Protein AF-A0A1S3JJR2-F1 (afdb_monomer_lite)

Sequence (105 aa):
MAAPMRATRLFVTDWRSVRRFSLSAALRSPQDEKKFDERMLQYLVCPVSKTPLRYDKENNELVCDNMHVAYPIVNGIPNLVPTDARKITEVTKDTSTDNKNQPET

Foldseek 3Di:
DDDDDDDDDDDDDDPPPDDDPDPPPPPDPPLPLDAADPVCQVVDAQPPPRHGWDADPVQQWTADPVQQWIFHQDSNRTDNDPVNIHHHDDDDPPDDPDDDDDDDD

Organism: Lingula anatina (NCBI:txid7574)

Secondary structure (DSSP, 8-state):
--PPPP-----------SS-S-TTTTS-------PPPGGGGGG-B-TTT-PBPEEETTTTEEEETTTTEEEEEETTEE---TTTPEE------------------

Radius of gyration: 28.8 Å; chains: 1; bounding box: 66×68×61 Å

Structure (mmCIF, N/CA/C/O backbone):
data_AF-A0A1S3JJR2-F1
#
_entry.id   AF-A0A1S3JJR2-F1
#
loop_
_atom_site.group_PDB
_atom_site.id
_atom_site.type_symbol
_atom_site.label_atom_id
_atom_site.label_alt_id
_atom_site.label_comp_id
_atom_site.label_asym_id
_atom_site.label_entity_id
_atom_site.label_seq_id
_atom_site.pdbx_PDB_ins_code
_atom_site.Cartn_x
_atom_site.Cartn_y
_atom_site.Cartn_z
_atom_site.occupancy
_atom_site.B_iso_or_equiv
_atom_site.auth_seq_id
_atom_site.auth_comp_id
_atom_site.auth_asym_id
_atom_site.auth_atom_id
_atom_site.pdbx_PDB_model_num
ATOM 1 N N . MET A 1 1 ? 42.681 54.833 50.923 1.00 44.34 1 MET A N 1
ATOM 2 C CA . MET A 1 1 ? 43.434 54.048 49.919 1.00 44.34 1 MET A CA 1
ATOM 3 C C . MET A 1 1 ? 42.516 52.912 49.450 1.00 44.34 1 MET A C 1
ATOM 5 O O . MET A 1 1 ? 42.525 51.853 50.047 1.00 44.34 1 MET A O 1
ATOM 9 N N . ALA A 1 2 ? 41.441 53.182 48.702 1.00 46.09 2 ALA A N 1
ATOM 10 C CA . ALA A 1 2 ? 41.370 53.376 47.244 1.00 46.09 2 ALA A CA 1
ATOM 11 C C . ALA A 1 2 ? 41.765 52.112 46.446 1.00 46.09 2 ALA A C 1
ATOM 13 O O . ALA A 1 2 ? 42.847 52.049 45.874 1.00 46.09 2 ALA A O 1
ATOM 14 N N . ALA A 1 3 ? 40.874 51.115 46.429 1.00 52.12 3 ALA A N 1
ATOM 15 C CA . ALA A 1 3 ? 40.909 49.999 45.484 1.00 52.12 3 ALA A CA 1
ATOM 16 C C . ALA A 1 3 ? 39.941 50.304 44.321 1.00 52.12 3 ALA A C 1
ATOM 18 O O . ALA A 1 3 ? 38.805 50.713 44.585 1.00 52.12 3 ALA A O 1
ATOM 19 N N . PRO A 1 4 ? 40.365 50.165 43.053 1.00 53.44 4 PRO A N 1
ATOM 20 C CA . PRO A 1 4 ? 39.554 50.555 41.910 1.00 53.44 4 PRO A CA 1
ATOM 21 C C . PRO A 1 4 ? 38.428 49.558 41.617 1.00 53.44 4 PRO A C 1
ATOM 23 O O . PRO A 1 4 ? 38.554 48.341 41.754 1.00 53.44 4 PRO A O 1
ATOM 26 N N . MET A 1 5 ? 37.312 50.148 41.205 1.00 51.50 5 MET A N 1
ATOM 27 C CA . MET A 1 5 ? 36.037 49.534 40.875 1.00 51.50 5 MET A CA 1
ATOM 28 C C . MET A 1 5 ? 36.150 48.556 39.700 1.00 51.50 5 MET A C 1
ATOM 30 O O . MET A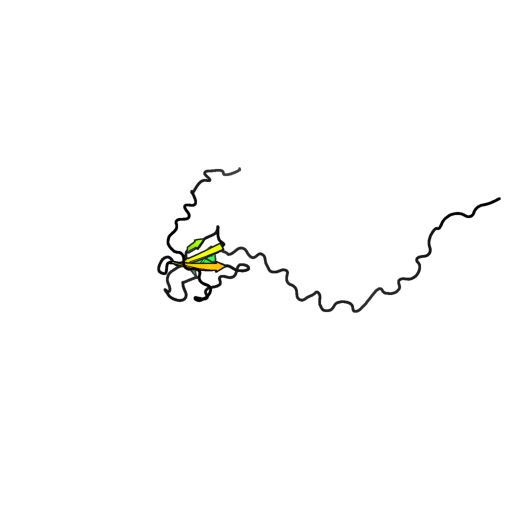 1 5 ? 36.805 48.819 38.691 1.00 51.50 5 MET A O 1
ATOM 34 N N . ARG A 1 6 ? 35.452 47.425 39.832 1.00 53.88 6 ARG A N 1
ATOM 35 C CA . ARG A 1 6 ? 35.242 46.436 38.776 1.00 53.88 6 ARG A CA 1
ATOM 36 C C . ARG A 1 6 ? 34.410 47.029 37.633 1.00 53.88 6 ARG A C 1
ATOM 38 O O . ARG A 1 6 ? 33.309 47.514 37.856 1.00 53.88 6 ARG A O 1
ATOM 45 N N . ALA A 1 7 ? 34.974 46.914 36.432 1.00 52.00 7 ALA A N 1
ATOM 46 C CA . ALA A 1 7 ? 34.357 46.758 35.116 1.00 52.00 7 ALA A CA 1
ATOM 47 C C . ALA A 1 7 ? 32.938 47.316 34.903 1.00 52.00 7 ALA A C 1
ATOM 49 O O . ALA A 1 7 ? 31.942 46.736 35.333 1.00 52.00 7 ALA A O 1
ATOM 50 N N . THR A 1 8 ? 32.821 48.330 34.046 1.00 53.97 8 THR A N 1
ATOM 51 C CA . THR A 1 8 ? 31.610 48.498 33.239 1.00 53.97 8 THR A CA 1
ATOM 52 C C . THR A 1 8 ? 31.964 49.030 31.851 1.00 53.97 8 THR A C 1
ATOM 54 O O . THR A 1 8 ? 32.562 50.090 31.720 1.00 53.97 8 THR A O 1
ATOM 57 N N . ARG A 1 9 ? 31.527 48.275 30.833 1.00 55.84 9 ARG A N 1
ATOM 58 C CA . ARG A 1 9 ? 31.298 48.675 29.433 1.00 55.84 9 ARG A CA 1
ATOM 59 C C . ARG A 1 9 ? 32.494 49.147 28.604 1.00 55.84 9 ARG A C 1
ATOM 61 O O . ARG A 1 9 ? 32.754 50.335 28.471 1.00 55.84 9 ARG A O 1
ATOM 68 N N . LEU A 1 10 ? 33.034 48.205 27.836 1.00 54.69 10 LEU A N 1
ATOM 69 C CA . LEU A 1 10 ? 33.490 48.467 26.472 1.00 54.69 10 LEU A CA 1
ATOM 70 C C . LEU A 1 10 ? 32.905 47.383 25.557 1.00 54.69 10 LEU A C 1
ATOM 72 O O . LEU A 1 10 ? 33.400 46.266 25.524 1.00 54.69 10 LEU A O 1
ATOM 76 N N . PHE A 1 11 ? 31.824 47.712 24.850 1.00 48.94 11 PHE A N 1
ATOM 77 C CA . PHE A 1 11 ? 31.409 47.030 23.620 1.00 48.94 11 PHE A CA 1
ATOM 78 C C . PHE A 1 11 ? 30.851 48.099 22.677 1.00 48.94 11 PHE A C 1
ATOM 80 O O . PHE A 1 11 ? 29.649 48.321 22.567 1.00 48.94 11 PHE A O 1
ATOM 87 N N . VAL A 1 12 ? 31.774 48.826 22.053 1.00 61.50 12 VAL A N 1
ATOM 88 C CA . VAL A 1 12 ? 31.528 49.631 20.855 1.00 61.50 12 VAL A CA 1
ATOM 89 C C . VAL A 1 12 ? 32.457 49.061 19.795 1.00 61.50 12 VAL A C 1
ATOM 91 O O . VAL A 1 12 ? 33.624 49.430 19.732 1.00 61.50 12 VAL A O 1
ATOM 94 N N . THR A 1 13 ? 31.970 48.058 19.063 1.00 54.53 13 THR A N 1
ATOM 95 C CA . THR A 1 13 ? 32.447 47.610 17.739 1.00 54.53 13 THR A CA 1
ATOM 96 C C . THR A 1 13 ? 31.579 46.429 17.290 1.00 54.53 13 THR A C 1
ATOM 98 O O . THR A 1 13 ? 31.919 45.280 17.529 1.00 54.53 13 THR A O 1
ATOM 101 N N . ASP A 1 14 ? 30.451 46.699 16.630 1.00 50.47 14 ASP A N 1
ATOM 102 C CA . ASP A 1 14 ? 29.913 45.748 15.646 1.00 50.47 14 ASP A CA 1
ATOM 103 C C . ASP A 1 14 ? 29.229 46.502 14.496 1.00 50.47 14 ASP A C 1
ATOM 105 O O . ASP A 1 14 ? 28.029 46.761 14.474 1.00 50.47 14 ASP A O 1
ATOM 109 N N . TRP A 1 15 ? 30.060 46.919 13.539 1.00 55.53 15 TRP A N 1
ATOM 110 C CA . TRP A 1 15 ? 29.662 47.379 12.209 1.00 55.53 15 TRP A CA 1
ATOM 111 C C . TRP A 1 15 ? 29.833 46.205 11.227 1.00 55.53 15 TRP A C 1
ATOM 113 O O . TRP A 1 15 ? 30.656 46.240 10.316 1.00 55.53 15 TRP A O 1
ATOM 123 N N . ARG A 1 16 ? 29.114 45.097 11.447 1.00 52.84 16 ARG A N 1
ATOM 124 C CA . ARG A 1 16 ? 28.992 43.982 10.480 1.00 52.84 16 ARG A CA 1
ATOM 125 C C . ARG A 1 16 ? 27.540 43.585 10.224 1.00 52.84 16 ARG A C 1
ATOM 127 O O . ARG A 1 16 ? 27.229 42.487 9.769 1.00 52.84 16 ARG A O 1
ATOM 134 N N . SER A 1 17 ? 26.654 44.549 10.432 1.00 54.84 17 SER A N 1
ATOM 135 C CA . SER A 1 17 ? 25.311 44.540 9.888 1.00 54.84 17 SER A CA 1
ATOM 136 C C . SER A 1 17 ? 25.372 44.711 8.364 1.00 54.84 17 SER A C 1
ATOM 138 O O . SER A 1 17 ? 25.954 45.665 7.852 1.00 54.84 17 SER A O 1
ATOM 140 N N . VAL A 1 18 ? 24.679 43.814 7.663 1.00 58.25 18 VAL A N 1
ATOM 141 C CA . VAL A 1 18 ? 24.246 43.895 6.258 1.00 58.25 18 VAL A CA 1
ATOM 142 C C . VAL A 1 18 ? 25.197 43.295 5.192 1.00 58.25 18 VAL A C 1
ATOM 144 O O . VAL A 1 18 ? 26.156 43.904 4.730 1.00 58.25 18 VAL A O 1
ATOM 147 N N . ARG A 1 19 ? 24.734 42.147 4.663 1.00 59.59 19 ARG A N 1
ATOM 148 C CA . ARG A 1 19 ? 24.976 41.503 3.347 1.00 59.59 19 ARG A CA 1
ATOM 149 C C . ARG A 1 19 ? 25.948 40.306 3.318 1.00 59.59 19 ARG A C 1
ATOM 151 O O . ARG A 1 19 ? 27.153 40.454 3.442 1.00 59.59 19 ARG A O 1
ATOM 158 N N . ARG A 1 20 ? 25.367 39.148 2.948 1.00 53.91 20 ARG A N 1
ATOM 159 C CA . ARG A 1 20 ? 25.977 37.911 2.395 1.00 53.91 20 ARG A CA 1
ATOM 160 C C . ARG A 1 20 ? 26.498 36.828 3.354 1.00 53.91 20 ARG A C 1
ATOM 162 O O . ARG A 1 20 ? 27.589 36.313 3.177 1.00 53.91 20 ARG A O 1
ATOM 169 N N . PHE A 1 21 ? 25.651 36.355 4.256 1.00 42.06 21 PHE A N 1
ATOM 170 C CA . PHE A 1 21 ? 25.702 34.973 4.760 1.00 42.06 21 PHE A CA 1
ATOM 171 C C . PHE A 1 21 ? 24.239 34.596 5.019 1.00 42.06 21 PHE A C 1
ATOM 173 O O . PHE A 1 21 ? 23.669 34.970 6.028 1.00 42.06 21 PHE A O 1
ATOM 180 N N . SER A 1 22 ? 23.474 34.098 4.056 1.00 49.56 22 SER A N 1
ATOM 181 C CA . SER A 1 22 ? 23.488 32.693 3.676 1.00 49.56 22 SER A CA 1
ATOM 182 C C . SER A 1 22 ? 22.491 32.532 2.521 1.00 49.56 22 SER A C 1
ATOM 184 O O . SER A 1 22 ? 21.285 32.642 2.725 1.00 49.56 22 SER A O 1
ATOM 186 N N . LEU A 1 23 ? 22.976 32.312 1.297 1.00 54.88 23 LEU A N 1
ATOM 187 C CA . LEU A 1 23 ? 22.140 31.971 0.133 1.00 54.88 23 LEU A CA 1
ATOM 188 C C . LEU A 1 23 ? 21.922 30.444 0.044 1.00 54.88 23 LEU A C 1
ATOM 190 O O . LEU A 1 23 ? 21.768 29.895 -1.039 1.00 54.88 23 LEU A O 1
ATOM 194 N N . SER A 1 24 ? 21.961 29.735 1.175 1.00 50.41 24 SER A N 1
ATOM 195 C CA . SER A 1 24 ? 21.837 28.270 1.231 1.00 50.41 24 SER A CA 1
ATOM 196 C C . SER A 1 24 ? 20.812 27.769 2.259 1.00 50.41 24 SER A C 1
ATOM 198 O O . SER A 1 24 ? 20.536 26.575 2.301 1.00 50.41 24 SER A O 1
ATOM 200 N N . ALA A 1 25 ? 20.167 28.657 3.026 1.00 53.28 25 ALA A N 1
ATOM 201 C CA . ALA A 1 25 ? 19.092 28.297 3.961 1.00 53.28 25 ALA A CA 1
ATOM 202 C C . ALA A 1 25 ? 17.679 28.267 3.332 1.00 53.28 25 ALA A C 1
ATOM 204 O O . ALA A 1 25 ? 16.710 27.993 4.030 1.00 53.28 25 ALA A O 1
ATOM 205 N N . ALA A 1 26 ? 17.541 28.546 2.031 1.00 56.31 26 ALA A N 1
ATOM 206 C CA . ALA A 1 26 ? 16.239 28.627 1.355 1.00 56.31 26 ALA A CA 1
ATOM 207 C C . ALA A 1 26 ? 15.821 27.343 0.603 1.00 56.31 26 ALA A C 1
ATOM 209 O O . ALA A 1 26 ? 14.766 27.325 -0.019 1.00 56.31 26 ALA A O 1
ATOM 210 N N . LEU A 1 27 ? 16.611 26.263 0.657 1.00 59.22 27 LEU A N 1
ATOM 211 C CA . LEU A 1 27 ? 16.275 24.974 0.024 1.00 59.22 27 LEU A CA 1
ATOM 212 C C . LEU A 1 27 ? 16.034 23.863 1.048 1.00 59.22 27 LEU A C 1
ATOM 214 O O . LEU A 1 27 ? 16.479 22.730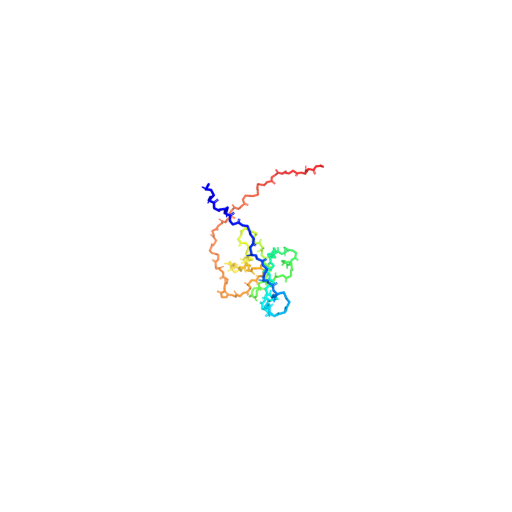 0.883 1.00 59.22 27 LEU A O 1
ATOM 218 N N . ARG A 1 28 ? 15.313 24.170 2.120 1.00 52.72 28 ARG A N 1
ATOM 219 C CA . ARG A 1 28 ? 14.647 23.130 2.900 1.00 52.72 28 ARG A CA 1
ATOM 220 C C . AR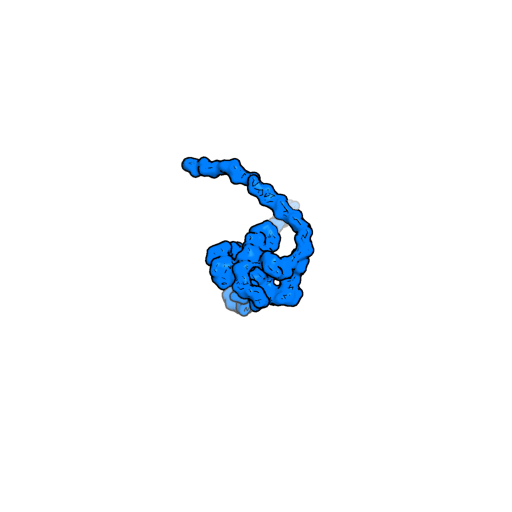G A 1 28 ? 13.230 23.583 3.176 1.00 52.72 28 ARG A C 1
ATOM 222 O O . ARG A 1 28 ? 12.977 24.262 4.163 1.00 52.72 28 ARG A O 1
ATOM 229 N N . SER A 1 29 ? 12.313 23.163 2.307 1.00 52.47 29 SER A N 1
ATOM 230 C CA . SER A 1 29 ? 10.952 22.916 2.766 1.00 52.47 29 SER A CA 1
ATOM 231 C C . SER A 1 29 ? 11.069 21.846 3.858 1.00 52.47 29 SER A C 1
ATOM 233 O O . SER A 1 29 ? 11.553 20.746 3.546 1.00 52.47 29 SER A O 1
ATOM 235 N N . PRO A 1 30 ? 10.753 22.157 5.132 1.00 57.62 30 PRO A N 1
ATOM 236 C CA . PRO A 1 30 ? 10.606 21.121 6.145 1.00 57.62 30 PRO A CA 1
ATOM 237 C C . PRO A 1 30 ? 9.582 20.156 5.565 1.00 57.62 30 PRO A C 1
ATOM 239 O O . PRO A 1 30 ? 8.521 20.594 5.130 1.00 57.62 30 PRO A O 1
ATOM 242 N N . GLN A 1 31 ? 9.988 18.904 5.372 1.00 53.88 31 GLN A N 1
ATOM 243 C CA . GLN A 1 31 ? 9.194 17.932 4.638 1.00 53.88 31 GLN A CA 1
ATOM 244 C C . GLN A 1 31 ? 7.806 17.896 5.264 1.00 53.88 31 GLN A C 1
ATOM 246 O O . GLN A 1 31 ? 7.672 17.600 6.448 1.00 53.88 31 GLN A O 1
ATOM 251 N N . ASP A 1 32 ? 6.842 18.310 4.446 1.00 58.50 32 ASP A N 1
ATOM 252 C CA . ASP A 1 32 ? 5.412 18.337 4.690 1.00 58.50 32 ASP A CA 1
ATOM 253 C C . ASP A 1 32 ? 5.055 17.046 5.434 1.00 58.50 32 ASP A C 1
ATOM 255 O O . ASP A 1 32 ? 5.185 15.954 4.875 1.00 58.50 32 ASP A O 1
ATOM 259 N N . GLU A 1 33 ? 4.691 17.145 6.715 1.00 58.38 33 GLU A N 1
ATOM 260 C CA . GLU A 1 33 ? 4.148 16.031 7.498 1.00 58.38 33 GLU A CA 1
ATOM 261 C C . GLU A 1 33 ? 2.737 15.752 6.969 1.00 58.38 33 GLU A C 1
ATOM 263 O O . GLU A 1 33 ? 1.712 16.033 7.589 1.00 58.38 33 GLU A O 1
ATOM 268 N N . LYS A 1 34 ? 2.689 15.316 5.712 1.00 67.81 34 LYS A N 1
ATOM 269 C CA . LYS A 1 34 ? 1.470 15.205 4.947 1.00 67.81 34 LYS A CA 1
ATOM 270 C C . LYS A 1 34 ? 0.841 13.880 5.298 1.00 67.81 34 LYS A C 1
ATOM 272 O O . LYS A 1 34 ? 1.266 12.819 4.846 1.00 67.81 34 LYS A O 1
ATOM 277 N N . LYS A 1 35 ? -0.175 13.946 6.147 1.00 72.00 35 LYS A N 1
ATOM 278 C CA . LYS A 1 35 ? -1.031 12.802 6.428 1.00 72.00 35 LYS A CA 1
ATOM 279 C C . LYS A 1 35 ? -1.661 12.330 5.117 1.00 72.00 35 LYS A C 1
ATOM 281 O O . LYS A 1 35 ? -2.167 13.140 4.345 1.00 72.00 35 LYS A O 1
ATOM 286 N N . PHE A 1 36 ? -1.611 11.026 4.867 1.00 80.69 36 PHE A N 1
ATOM 287 C CA . PHE A 1 36 ? -2.210 10.441 3.674 1.00 80.69 36 PHE A CA 1
ATOM 288 C C . PHE A 1 36 ? -3.734 10.636 3.677 1.00 80.69 36 PHE A C 1
ATOM 290 O O . PHE A 1 36 ? -4.414 10.308 4.654 1.00 80.69 36 PHE A O 1
ATOM 297 N N . ASP A 1 37 ? -4.264 11.171 2.576 1.00 82.38 37 ASP A N 1
ATOM 298 C CA . ASP A 1 37 ? -5.689 11.432 2.398 1.00 82.38 37 ASP A CA 1
ATOM 299 C C . ASP A 1 37 ? -6.424 10.178 1.905 1.00 82.38 37 ASP A C 1
ATOM 301 O O . ASP A 1 37 ? -6.253 9.727 0.774 1.00 82.38 37 ASP A O 1
ATOM 305 N N . GLU A 1 38 ? -7.346 9.655 2.712 1.00 80.50 38 GLU A N 1
ATOM 306 C CA . GLU A 1 38 ? -8.133 8.452 2.383 1.00 80.50 38 GLU A CA 1
ATOM 307 C C . GLU A 1 38 ? -9.007 8.627 1.135 1.00 80.50 38 GLU A C 1
ATOM 309 O O . GLU A 1 38 ? -9.289 7.672 0.416 1.00 80.50 38 GLU A O 1
ATOM 314 N N . ARG A 1 39 ? -9.401 9.868 0.830 1.00 80.50 39 ARG A N 1
ATOM 315 C CA . ARG A 1 39 ? -10.156 10.209 -0.385 1.00 80.50 39 ARG A CA 1
ATOM 316 C C . ARG A 1 39 ? -9.341 10.016 -1.665 1.00 80.50 39 ARG A C 1
ATOM 318 O O . ARG A 1 39 ? -9.908 10.077 -2.748 1.00 80.50 39 ARG A O 1
ATOM 325 N N . MET A 1 40 ? -8.026 9.811 -1.576 1.00 79.50 40 MET A N 1
ATOM 326 C CA . MET A 1 40 ? -7.213 9.417 -2.728 1.00 79.50 40 MET A CA 1
ATOM 327 C C . MET A 1 40 ? -7.279 7.912 -2.998 1.00 79.50 40 MET A C 1
ATOM 329 O O . MET A 1 40 ? -7.041 7.499 -4.130 1.00 79.50 40 MET A O 1
ATOM 333 N N . LEU A 1 41 ? -7.656 7.095 -2.007 1.00 81.50 41 LEU A N 1
ATOM 334 C CA . LEU A 1 41 ? -7.704 5.634 -2.126 1.00 81.50 41 LEU A CA 1
ATOM 335 C C . LEU A 1 41 ? -8.618 5.168 -3.268 1.00 81.50 41 LEU A C 1
ATOM 337 O O . LEU A 1 41 ? -8.284 4.235 -3.985 1.00 81.50 41 LEU A O 1
ATOM 341 N N . GLN A 1 42 ? -9.723 5.879 -3.495 1.00 78.56 42 GLN A N 1
ATOM 342 C CA . GLN A 1 42 ? -10.671 5.648 -4.596 1.00 78.56 42 GLN A CA 1
ATOM 343 C C . GLN A 1 42 ? -10.059 5.781 -6.003 1.00 78.56 42 GLN A C 1
ATOM 345 O O . GLN A 1 42 ? -10.639 5.275 -6.959 1.00 78.56 42 GLN A O 1
ATOM 350 N N . TYR A 1 43 ? -8.906 6.440 -6.144 1.00 83.12 43 TYR A N 1
ATOM 351 C CA . TYR A 1 43 ? -8.183 6.558 -7.415 1.00 83.12 43 TYR A CA 1
ATOM 352 C C . TYR A 1 43 ? -6.935 5.665 -7.478 1.00 83.12 43 TYR A C 1
ATOM 354 O O . TYR A 1 43 ? -6.312 5.555 -8.534 1.00 83.12 43 TYR A O 1
ATOM 362 N N . LEU A 1 44 ? -6.547 5.039 -6.363 1.00 85.00 44 LEU A N 1
ATOM 363 C CA . LEU A 1 44 ? -5.332 4.241 -6.255 1.00 85.00 44 LEU A CA 1
ATOM 364 C C . LEU A 1 44 ? -5.644 2.759 -6.460 1.00 85.00 44 LEU A C 1
ATOM 366 O O . LEU A 1 44 ? -6.473 2.166 -5.772 1.00 85.00 44 LEU A O 1
ATOM 370 N N . VAL A 1 45 ? -4.929 2.149 -7.401 1.00 90.06 45 VAL A N 1
ATOM 371 C CA . VAL A 1 45 ? -5.059 0.730 -7.743 1.00 90.06 45 VAL A CA 1
ATOM 372 C C . VAL A 1 45 ? -3.712 0.030 -7.643 1.00 90.06 45 VAL A C 1
ATOM 374 O O . VAL A 1 45 ? -2.659 0.642 -7.832 1.00 90.06 45 VAL A O 1
ATOM 377 N N . CYS A 1 46 ? -3.734 -1.276 -7.383 1.00 88.00 46 CYS A N 1
ATOM 378 C CA . CYS A 1 46 ? -2.526 -2.091 -7.389 1.00 88.00 46 CYS A CA 1
ATOM 379 C C . CYS A 1 46 ? -1.853 -2.040 -8.779 1.00 88.00 46 CYS A C 1
ATOM 381 O O . CYS A 1 46 ? -2.527 -2.275 -9.790 1.00 88.00 46 CYS A O 1
ATOM 383 N N . PRO A 1 47 ? -0.528 -1.802 -8.872 1.00 87.44 47 PRO A N 1
ATOM 384 C CA . PRO A 1 47 ? 0.173 -1.726 -10.156 1.00 87.44 47 PRO A CA 1
ATOM 385 C C . PRO A 1 47 ? 0.091 -3.030 -10.960 1.00 87.44 47 PRO A C 1
ATOM 387 O O . PRO A 1 47 ? 0.040 -2.972 -12.191 1.00 87.44 47 PRO A O 1
ATOM 390 N N . VAL A 1 48 ? 0.022 -4.172 -10.266 1.00 87.06 48 VAL A N 1
ATOM 391 C CA . VAL A 1 48 ? 0.016 -5.521 -10.849 1.00 87.06 48 VAL A CA 1
ATOM 392 C C . VAL A 1 48 ? -1.409 -6.032 -11.073 1.00 87.06 48 VAL A C 1
ATOM 394 O O . VAL A 1 48 ? -1.763 -6.368 -12.197 1.00 87.06 48 VAL A O 1
ATOM 397 N N . SER A 1 49 ? -2.241 -6.055 -10.026 1.00 86.19 49 SER A N 1
ATOM 398 C CA . SER A 1 49 ? -3.592 -6.643 -10.087 1.00 86.19 49 SER A CA 1
ATOM 399 C C . SER A 1 49 ? -4.675 -5.697 -10.609 1.00 86.19 49 SER A C 1
ATOM 401 O O . SER A 1 49 ? -5.763 -6.156 -10.934 1.00 86.19 49 SER A O 1
ATOM 403 N N . LYS A 1 50 ? -4.418 -4.381 -10.664 1.00 88.88 50 LYS A N 1
ATOM 404 C CA . LYS A 1 50 ? -5.414 -3.341 -11.013 1.00 88.88 50 LYS A CA 1
ATOM 405 C C . LYS A 1 50 ? -6.665 -3.321 -10.122 1.00 88.88 50 LYS A C 1
ATOM 407 O O . LYS A 1 50 ? -7.644 -2.659 -10.447 1.00 88.88 50 LYS A O 1
ATOM 412 N N . THR A 1 51 ? -6.621 -4.006 -8.987 1.00 88.00 51 THR A N 1
ATOM 413 C CA . THR A 1 51 ? -7.663 -4.005 -7.962 1.00 88.00 51 THR A CA 1
ATOM 414 C C . THR A 1 51 ? -7.523 -2.785 -7.048 1.00 88.00 51 THR A C 1
ATOM 416 O O . THR A 1 51 ? -6.414 -2.245 -6.926 1.00 88.00 51 THR A O 1
ATOM 419 N N . PRO A 1 52 ? -8.613 -2.344 -6.395 1.00 89.00 52 PRO A N 1
ATOM 420 C CA . PRO A 1 52 ? -8.536 -1.312 -5.367 1.00 89.00 52 PRO A CA 1
ATOM 421 C C . PRO A 1 52 ? -7.640 -1.766 -4.209 1.00 89.00 52 PRO A C 1
ATOM 423 O O . PRO A 1 52 ? -7.539 -2.959 -3.915 1.00 89.00 52 PRO A O 1
ATOM 426 N N . LEU A 1 53 ? -6.973 -0.803 -3.576 1.00 89.75 53 LEU A N 1
ATOM 427 C CA . LEU A 1 53 ? -6.146 -1.028 -2.392 1.00 89.75 53 LEU A CA 1
ATOM 428 C C . LEU A 1 53 ? -6.927 -0.656 -1.130 1.00 89.75 53 LEU A C 1
ATOM 430 O O . LEU A 1 53 ? -7.739 0.269 -1.146 1.00 89.75 53 LEU A O 1
ATOM 434 N N . ARG A 1 54 ? -6.650 -1.344 -0.023 1.00 88.31 54 ARG A N 1
ATOM 435 C CA . ARG A 1 54 ? -7.177 -1.019 1.304 1.00 88.31 54 ARG A CA 1
ATOM 436 C C . ARG A 1 54 ? -6.142 -0.213 2.075 1.00 88.31 54 ARG A C 1
ATOM 438 O O . ARG A 1 54 ? -4.993 -0.626 2.175 1.00 88.31 54 ARG A O 1
ATOM 445 N N . TYR A 1 55 ? -6.540 0.920 2.639 1.00 89.31 55 TYR A N 1
ATOM 446 C CA . TYR A 1 55 ? -5.645 1.705 3.483 1.00 89.31 55 TYR A CA 1
ATOM 447 C C . TYR A 1 55 ? -5.648 1.196 4.925 1.00 89.31 55 TYR A C 1
ATOM 449 O O . TYR A 1 55 ? -6.704 1.051 5.541 1.00 89.31 55 TYR A O 1
ATOM 457 N N . ASP A 1 56 ? -4.457 0.943 5.454 1.00 87.50 56 ASP A N 1
ATOM 458 C CA . ASP A 1 56 ? -4.194 0.593 6.841 1.00 87.50 56 ASP A CA 1
ATOM 459 C C . ASP A 1 56 ? -3.610 1.817 7.562 1.00 87.50 56 ASP A C 1
ATOM 461 O O . ASP A 1 56 ? -2.459 2.204 7.349 1.00 87.50 56 ASP A O 1
ATOM 465 N N . LYS A 1 57 ? -4.434 2.460 8.399 1.00 84.31 57 LYS A N 1
ATOM 466 C CA . LYS A 1 57 ? -4.058 3.673 9.149 1.00 84.31 57 LYS A CA 1
ATOM 467 C C . LYS A 1 57 ? -3.024 3.412 10.233 1.00 84.31 57 LYS A C 1
ATOM 469 O O . LYS A 1 57 ? -2.322 4.336 10.633 1.00 84.31 57 LYS A O 1
ATOM 474 N N . GLU A 1 58 ? -2.981 2.191 10.747 1.00 85.50 58 GLU A N 1
ATOM 475 C CA . GLU A 1 58 ? -2.155 1.839 11.895 1.00 85.50 58 GLU A CA 1
ATOM 476 C C . GLU A 1 58 ? -0.696 1.730 11.481 1.00 85.50 58 GLU A C 1
ATOM 478 O O . GLU A 1 58 ? 0.194 2.246 12.152 1.00 85.50 58 GLU A O 1
ATOM 483 N N . ASN A 1 59 ? -0.463 1.101 10.332 1.00 85.31 59 ASN A N 1
ATOM 484 C CA . ASN A 1 59 ? 0.871 0.898 9.786 1.00 85.31 59 ASN A CA 1
ATOM 485 C C . ASN A 1 59 ? 1.223 1.954 8.721 1.00 85.31 59 ASN A C 1
ATOM 487 O O . ASN A 1 59 ? 2.382 2.056 8.337 1.00 85.31 59 ASN A O 1
ATOM 491 N N . ASN A 1 60 ? 0.258 2.786 8.299 1.00 87.75 60 ASN A N 1
ATOM 492 C CA . ASN A 1 60 ? 0.381 3.715 7.168 1.00 87.75 60 ASN A CA 1
ATOM 493 C C . ASN A 1 60 ? 0.809 2.972 5.890 1.00 87.75 60 ASN A C 1
ATOM 495 O O . ASN A 1 60 ? 1.793 3.318 5.237 1.00 87.75 60 ASN A O 1
ATOM 499 N N . GLU A 1 61 ? 0.063 1.926 5.541 1.00 90.31 61 GLU A N 1
ATOM 500 C CA . GLU A 1 61 ? 0.346 1.060 4.393 1.00 90.31 61 GLU A CA 1
ATOM 501 C C . GLU A 1 61 ? -0.912 0.859 3.536 1.00 90.31 61 GLU A C 1
ATOM 503 O O . GLU A 1 61 ? -2.045 0.992 3.999 1.00 90.31 61 GLU A O 1
ATOM 508 N N . LEU A 1 62 ? -0.722 0.532 2.261 1.00 91.00 62 LEU A N 1
ATOM 509 C CA . LEU A 1 62 ? -1.780 0.148 1.335 1.00 91.00 62 LEU A CA 1
ATOM 510 C C . LEU A 1 62 ? -1.715 -1.355 1.083 1.00 91.00 62 LEU A C 1
ATOM 512 O O . LEU A 1 62 ? -0.776 -1.851 0.464 1.00 91.00 62 LEU A O 1
ATOM 516 N N . VAL A 1 63 ? -2.731 -2.077 1.532 1.00 90.75 63 VAL A N 1
ATOM 517 C CA . VAL A 1 63 ? -2.835 -3.528 1.407 1.00 90.75 63 VAL A CA 1
ATOM 518 C C . VAL A 1 63 ? -3.574 -3.894 0.123 1.00 90.75 63 VAL A C 1
ATOM 520 O O . VAL A 1 63 ? -4.616 -3.327 -0.205 1.00 90.75 63 VAL A O 1
ATOM 523 N N . CYS A 1 64 ? -3.027 -4.856 -0.612 1.00 90.44 64 CYS A N 1
ATOM 524 C CA . CYS A 1 64 ? -3.669 -5.492 -1.753 1.00 90.44 64 CYS A CA 1
ATOM 525 C C . CYS A 1 64 ? -4.121 -6.899 -1.355 1.00 90.44 64 CYS A C 1
ATOM 527 O O . CYS A 1 64 ? -3.290 -7.805 -1.268 1.00 90.44 64 CYS A O 1
ATOM 529 N N . ASP A 1 65 ? -5.426 -7.089 -1.159 1.00 87.00 65 ASP A N 1
ATOM 530 C CA . ASP A 1 65 ? -5.983 -8.370 -0.703 1.00 87.00 65 ASP A CA 1
ATOM 531 C C . ASP A 1 65 ? -5.797 -9.492 -1.740 1.00 87.00 65 ASP A C 1
ATOM 533 O O . ASP A 1 65 ? -5.574 -10.632 -1.372 1.00 87.00 65 ASP A O 1
ATOM 537 N N . ASN A 1 66 ? -5.787 -9.183 -3.042 1.00 87.94 66 ASN A N 1
ATOM 538 C CA . ASN A 1 66 ? -5.642 -10.199 -4.097 1.00 87.94 66 ASN A CA 1
ATOM 539 C C . ASN A 1 66 ? -4.236 -10.824 -4.167 1.00 87.94 66 ASN A C 1
ATOM 541 O O . ASN A 1 66 ? -4.058 -11.943 -4.636 1.00 87.94 66 ASN A O 1
ATOM 545 N N . MET A 1 67 ? -3.213 -10.071 -3.757 1.00 88.00 67 MET A N 1
ATOM 546 C CA . MET A 1 67 ? -1.812 -10.510 -3.817 1.00 88.00 67 MET A CA 1
ATOM 547 C C . MET A 1 67 ? -1.183 -10.693 -2.440 1.00 88.00 67 MET A C 1
ATOM 549 O O . MET A 1 67 ? -0.047 -11.153 -2.363 1.00 88.00 67 MET A O 1
ATOM 553 N N . HIS A 1 68 ? -1.904 -10.335 -1.375 1.00 89.06 68 HIS A N 1
ATOM 554 C CA . HIS A 1 68 ? -1.446 -10.429 0.008 1.00 89.06 68 HIS A CA 1
ATOM 555 C C . HIS A 1 68 ? -0.119 -9.666 0.195 1.00 89.06 68 HIS A C 1
ATOM 557 O O . HIS A 1 68 ? 0.848 -10.151 0.785 1.00 89.06 68 HIS A O 1
ATOM 563 N N . VAL A 1 69 ? -0.057 -8.454 -0.368 1.00 90.81 69 VAL A N 1
ATOM 564 C CA . VAL A 1 69 ? 1.098 -7.547 -0.270 1.00 90.81 69 VAL A CA 1
ATOM 565 C C . VAL A 1 69 ? 0.682 -6.191 0.290 1.00 90.81 69 VAL A C 1
ATOM 567 O O . VAL A 1 69 ? -0.419 -5.719 0.012 1.00 90.81 69 VAL A O 1
ATOM 570 N N . ALA A 1 70 ? 1.572 -5.558 1.048 1.00 91.81 70 ALA A N 1
ATOM 571 C CA . ALA A 1 70 ? 1.436 -4.204 1.570 1.00 91.81 70 ALA A CA 1
ATOM 572 C C . ALA A 1 70 ? 2.463 -3.269 0.929 1.00 91.81 70 ALA A C 1
ATOM 574 O O . ALA A 1 70 ? 3.647 -3.593 0.835 1.00 91.81 70 ALA A O 1
ATOM 575 N N . TYR A 1 71 ? 2.002 -2.093 0.521 1.00 91.62 71 TYR A N 1
ATOM 576 C CA . TYR A 1 71 ? 2.820 -1.006 0.001 1.00 91.62 71 TYR A CA 1
ATOM 577 C C . TYR A 1 71 ? 2.968 0.085 1.070 1.00 91.62 71 TYR A C 1
ATOM 579 O O . TYR A 1 71 ? 1.951 0.610 1.526 1.00 91.62 71 TYR A O 1
ATOM 587 N N . PRO A 1 72 ? 4.190 0.461 1.475 1.00 91.50 72 PRO A N 1
ATOM 588 C CA . PRO A 1 72 ? 4.386 1.465 2.515 1.00 91.50 72 PRO A CA 1
ATOM 589 C C . PRO A 1 72 ? 4.082 2.883 2.016 1.00 91.50 72 PRO A C 1
ATOM 591 O O . PRO A 1 72 ? 4.289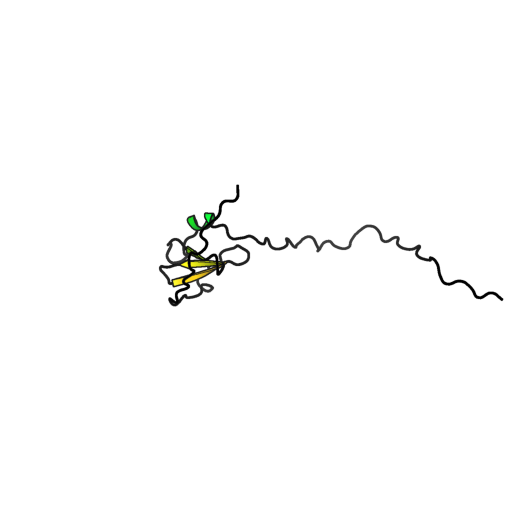 3.207 0.842 1.00 91.50 72 PRO A O 1
ATOM 594 N N . ILE A 1 73 ? 3.634 3.755 2.919 1.00 89.75 73 ILE A N 1
ATOM 595 C CA . ILE A 1 73 ? 3.485 5.190 2.658 1.00 89.75 73 ILE A CA 1
ATOM 596 C C . ILE A 1 73 ? 4.633 5.933 3.344 1.00 89.75 73 ILE A C 1
ATOM 598 O O . ILE A 1 73 ? 4.771 5.898 4.564 1.00 89.75 73 ILE A O 1
ATOM 602 N N . VAL A 1 74 ? 5.457 6.628 2.558 1.00 88.25 74 VAL A N 1
ATOM 603 C CA . VAL A 1 74 ? 6.635 7.359 3.044 1.00 88.25 74 VAL A CA 1
ATOM 604 C C . VAL A 1 74 ? 6.423 8.843 2.770 1.00 88.25 74 VAL A C 1
ATOM 606 O O . VAL A 1 74 ? 6.177 9.236 1.633 1.00 88.25 74 VAL A O 1
ATOM 609 N N . ASN A 1 75 ? 6.476 9.675 3.813 1.00 84.12 75 ASN A N 1
ATOM 610 C CA . ASN A 1 75 ? 6.252 11.126 3.725 1.00 84.12 75 ASN A CA 1
ATOM 611 C C . ASN A 1 75 ? 4.888 11.493 3.096 1.00 84.12 75 ASN A C 1
ATOM 613 O O . ASN A 1 75 ? 4.787 12.438 2.315 1.00 84.12 75 ASN A O 1
ATOM 617 N N . GLY A 1 76 ? 3.846 10.699 3.369 1.00 84.06 76 GLY A N 1
ATOM 618 C CA . GLY A 1 76 ? 2.515 10.889 2.779 1.00 84.06 76 GLY A CA 1
ATOM 619 C C . GLY A 1 76 ? 2.389 10.458 1.315 1.00 84.06 76 GLY A C 1
ATOM 620 O O . GLY A 1 76 ? 1.319 10.611 0.728 1.00 84.06 76 GLY A O 1
ATOM 621 N N . ILE A 1 77 ? 3.453 9.910 0.718 1.00 87.38 77 ILE A N 1
ATOM 622 C CA . ILE A 1 77 ? 3.484 9.443 -0.668 1.00 87.38 77 ILE A CA 1
ATOM 623 C C . ILE A 1 77 ? 3.446 7.907 -0.677 1.00 87.38 77 ILE A C 1
ATOM 625 O O . ILE A 1 77 ? 4.348 7.267 -0.129 1.00 87.38 77 ILE A O 1
ATOM 629 N N . PRO A 1 78 ? 2.428 7.285 -1.298 1.00 88.56 78 PRO A N 1
ATOM 630 C CA . PRO A 1 78 ? 2.389 5.838 -1.466 1.00 88.56 78 PRO A CA 1
ATOM 631 C C . PRO A 1 78 ? 3.524 5.320 -2.350 1.00 88.56 78 PRO A C 1
ATOM 633 O O . PRO A 1 78 ? 3.642 5.719 -3.510 1.00 88.56 78 PRO A O 1
ATOM 636 N N . ASN A 1 79 ? 4.319 4.380 -1.837 1.00 90.69 79 ASN A N 1
ATOM 637 C CA . ASN A 1 79 ? 5.332 3.690 -2.627 1.00 90.69 79 ASN A CA 1
ATOM 638 C C . ASN A 1 79 ? 4.750 2.410 -3.251 1.00 90.69 79 ASN A C 1
ATOM 640 O O . ASN A 1 79 ? 4.788 1.334 -2.659 1.00 90.69 79 ASN A O 1
ATOM 644 N N . LEU A 1 80 ? 4.219 2.519 -4.473 1.00 90.88 80 LEU A N 1
ATOM 645 C CA . LEU A 1 80 ? 3.651 1.395 -5.233 1.00 90.88 80 LEU A CA 1
ATOM 646 C C . LEU A 1 80 ? 4.703 0.633 -6.062 1.00 90.88 80 LEU A C 1
ATOM 648 O O . LEU A 1 80 ? 4.435 0.218 -7.191 1.00 90.88 80 LEU A O 1
ATOM 652 N N . VAL A 1 81 ? 5.913 0.452 -5.531 1.00 90.19 81 VAL A N 1
ATOM 653 C CA . VAL A 1 81 ? 6.967 -0.334 -6.186 1.00 90.19 81 VAL A CA 1
ATOM 654 C C . VAL A 1 81 ? 6.828 -1.812 -5.788 1.00 90.19 81 VAL A C 1
ATOM 656 O O . VAL A 1 81 ? 6.882 -2.131 -4.602 1.00 90.19 81 VAL A O 1
ATOM 659 N N . PRO A 1 82 ? 6.678 -2.754 -6.745 1.00 87.25 82 PRO A N 1
ATOM 660 C CA . PRO A 1 82 ? 6.520 -4.181 -6.437 1.00 87.25 82 PRO A CA 1
ATOM 661 C C . PRO A 1 82 ? 7.668 -4.789 -5.619 1.00 87.25 82 PRO A C 1
ATOM 663 O O . PRO A 1 82 ? 7.441 -5.734 -4.872 1.00 87.25 82 PRO A O 1
ATOM 666 N N . THR A 1 83 ? 8.885 -4.256 -5.756 1.00 89.44 83 THR A N 1
ATOM 667 C CA . THR A 1 83 ? 10.079 -4.710 -5.023 1.00 89.44 83 THR A CA 1
ATOM 668 C C . THR A 1 83 ? 10.089 -4.258 -3.561 1.00 89.44 83 THR A C 1
ATOM 670 O O . THR A 1 83 ? 10.597 -4.985 -2.714 1.00 89.44 83 THR A O 1
ATOM 673 N N . ASP A 1 84 ? 9.513 -3.090 -3.260 1.00 88.06 84 ASP A N 1
ATOM 674 C CA . ASP A 1 84 ? 9.387 -2.561 -1.892 1.00 88.06 84 ASP A CA 1
ATOM 675 C C . ASP A 1 84 ? 8.146 -3.101 -1.166 1.00 88.06 84 ASP A C 1
ATOM 677 O O . ASP A 1 84 ? 7.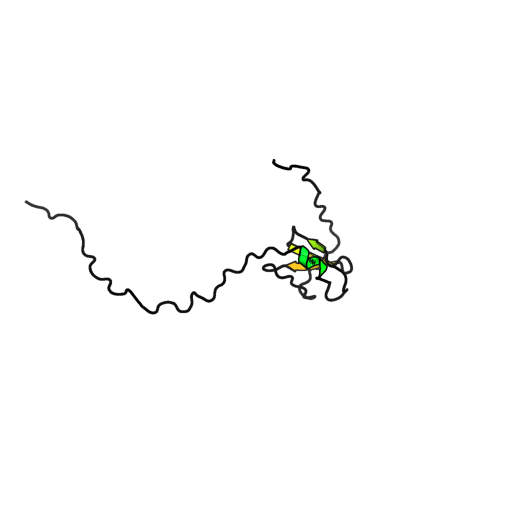970 -2.886 0.034 1.00 88.06 84 ASP A O 1
ATOM 681 N N . ALA A 1 85 ? 7.269 -3.805 -1.887 1.00 90.44 85 ALA A N 1
ATOM 682 C CA . ALA A 1 85 ? 6.060 -4.374 -1.325 1.00 90.44 85 ALA A CA 1
ATOM 683 C C . ALA A 1 85 ? 6.401 -5.457 -0.293 1.00 90.44 85 ALA A C 1
ATOM 685 O O . ALA A 1 85 ? 7.092 -6.440 -0.583 1.00 90.44 85 ALA A O 1
ATOM 686 N N . ARG A 1 86 ? 5.868 -5.316 0.920 1.00 88.81 86 ARG A N 1
ATOM 687 C CA . ARG A 1 86 ? 6.006 -6.332 1.962 1.00 88.81 86 ARG A CA 1
ATOM 688 C C . ARG A 1 86 ? 4.971 -7.423 1.749 1.00 88.81 86 ARG A C 1
ATOM 690 O O . ARG A 1 86 ? 3.782 -7.147 1.634 1.00 88.81 86 ARG A O 1
ATOM 697 N N . LYS A 1 87 ? 5.412 -8.678 1.718 1.00 89.44 87 LYS A N 1
ATOM 698 C CA . LYS A 1 87 ? 4.495 -9.823 1.706 1.00 89.44 87 LYS A CA 1
ATOM 699 C C . LYS A 1 87 ? 3.847 -9.959 3.075 1.00 89.44 87 LYS A C 1
ATOM 701 O O . LYS A 1 87 ? 4.551 -10.027 4.082 1.00 89.44 87 LYS A O 1
ATOM 706 N N . ILE A 1 88 ? 2.526 -10.028 3.088 1.00 84.62 88 ILE A N 1
ATOM 707 C CA . ILE A 1 88 ? 1.743 -10.291 4.284 1.00 84.62 88 ILE A CA 1
ATOM 708 C C . ILE A 1 88 ? 1.358 -11.765 4.213 1.00 84.62 88 ILE A C 1
ATOM 710 O O . ILE A 1 88 ? 0.463 -12.156 3.474 1.00 84.62 88 ILE A O 1
ATOM 714 N N . THR A 1 89 ? 2.068 -12.611 4.951 1.00 69.94 89 THR A N 1
ATOM 715 C CA . THR A 1 89 ? 1.515 -13.915 5.322 1.00 69.94 89 THR A CA 1
ATOM 716 C C . THR A 1 89 ? 0.423 -13.636 6.336 1.00 69.94 89 THR A C 1
ATOM 718 O O . THR A 1 89 ? 0.685 -12.937 7.309 1.00 69.94 89 THR A O 1
ATOM 721 N N . GLU A 1 90 ? -0.781 -14.119 6.077 1.00 60.75 90 GLU A N 1
ATOM 722 C CA . GLU A 1 90 ? -2.003 -13.900 6.849 1.00 60.75 90 GLU A CA 1
ATOM 723 C C . GLU A 1 90 ? -1.776 -14.150 8.351 1.00 60.75 90 GLU A C 1
ATOM 725 O O . GLU A 1 90 ? -1.905 -15.262 8.851 1.00 60.75 90 GLU A O 1
ATOM 730 N N . VAL A 1 91 ? -1.388 -13.110 9.084 1.00 53.81 91 VAL A N 1
ATOM 731 C CA . VAL A 1 91 ? -1.413 -13.083 10.543 1.00 53.81 91 VAL A CA 1
ATOM 732 C C . VAL A 1 91 ? -2.246 -11.866 10.878 1.00 53.81 91 VAL A C 1
ATOM 734 O O . VAL A 1 91 ? -1.819 -10.722 10.723 1.00 53.81 91 VAL A O 1
ATOM 737 N N . THR A 1 92 ? -3.495 -12.169 11.200 1.00 51.31 92 THR A N 1
ATOM 738 C CA . THR A 1 92 ? -4.562 -11.263 11.593 1.00 51.31 92 THR A CA 1
ATOM 739 C C . THR A 1 92 ? -4.043 -10.192 12.553 1.00 51.31 92 THR A C 1
ATOM 741 O O . THR A 1 92 ? -3.488 -10.489 13.610 1.00 51.31 92 THR A O 1
ATOM 744 N N . LYS A 1 93 ? -4.211 -8.922 12.179 1.00 47.62 93 LYS A N 1
ATOM 745 C CA . LYS A 1 93 ? -4.284 -7.836 13.153 1.00 47.62 93 LYS A CA 1
ATOM 746 C C . LYS A 1 93 ? -5.755 -7.517 13.315 1.00 47.62 93 LYS A C 1
ATOM 748 O O . LYS A 1 93 ? -6.341 -6.765 12.544 1.00 47.62 93 LYS A O 1
ATOM 753 N N . ASP A 1 94 ? -6.342 -8.193 14.286 1.00 50.50 94 ASP A N 1
ATOM 754 C CA . ASP A 1 94 ? -7.641 -7.868 14.835 1.00 50.50 94 ASP A CA 1
ATOM 755 C C . ASP A 1 94 ? -7.480 -6.529 15.556 1.00 50.50 94 ASP A C 1
ATOM 757 O O . ASP A 1 94 ? -7.026 -6.474 16.698 1.00 50.50 94 ASP A O 1
ATOM 761 N N . THR A 1 95 ? -7.786 -5.424 14.885 1.00 46.72 95 THR A N 1
ATOM 762 C CA . THR A 1 95 ? -8.009 -4.167 15.589 1.00 46.72 95 THR A CA 1
ATOM 763 C C . THR A 1 95 ? -9.488 -3.995 15.819 1.00 46.72 95 THR A C 1
ATOM 765 O O . THR A 1 95 ? -10.271 -3.549 14.981 1.00 46.72 95 THR A O 1
ATOM 768 N N . SER A 1 96 ? -9.851 -4.459 17.014 1.00 48.06 96 SER A N 1
ATOM 769 C CA . SER A 1 96 ? -11.059 -4.146 17.745 1.00 48.06 96 SER A CA 1
ATOM 770 C C . SER A 1 96 ? -11.551 -2.748 17.397 1.00 48.06 96 SER A C 1
ATOM 772 O O . SER A 1 96 ? -10.936 -1.726 17.702 1.00 48.06 96 SER A O 1
ATOM 774 N N . THR A 1 97 ? -12.708 -2.732 16.750 1.00 54.78 97 THR A N 1
ATOM 775 C CA . THR A 1 97 ? -13.616 -1.600 16.779 1.00 54.78 97 THR A CA 1
ATOM 776 C C . THR A 1 97 ? -14.057 -1.412 18.227 1.00 54.78 97 THR A C 1
ATOM 778 O O . THR A 1 97 ? -15.039 -2.002 18.647 1.00 54.78 97 THR A O 1
ATOM 781 N N . ASP A 1 98 ? -13.334 -0.599 18.987 1.00 55.91 98 ASP A N 1
ATOM 782 C CA . ASP A 1 98 ? -13.797 -0.074 20.267 1.00 55.91 98 ASP A CA 1
ATOM 783 C C . ASP A 1 98 ? -13.335 1.378 20.402 1.00 55.91 98 ASP A C 1
ATOM 785 O O . ASP A 1 98 ? -12.346 1.696 21.055 1.00 55.91 98 ASP A O 1
ATOM 789 N N . ASN A 1 99 ? -14.095 2.296 19.806 1.00 57.56 99 ASN A N 1
ATOM 790 C CA . ASN A 1 99 ? -14.529 3.427 20.613 1.00 57.56 99 ASN A CA 1
ATOM 791 C C . ASN A 1 99 ? -15.943 3.861 20.221 1.0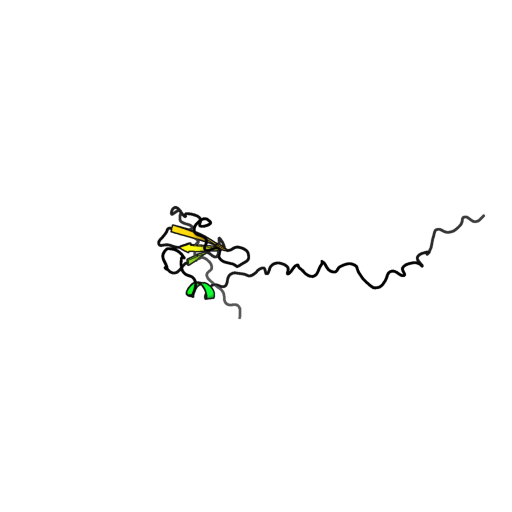0 57.56 99 ASN A C 1
ATOM 793 O O . ASN A 1 99 ? -16.185 4.579 19.251 1.00 57.56 99 ASN A O 1
ATOM 797 N N . LYS A 1 100 ? -16.883 3.352 21.010 1.00 54.84 100 LYS A N 1
ATOM 798 C CA . LYS A 1 100 ? -18.250 3.823 21.130 1.00 54.84 100 LYS A CA 1
ATOM 799 C C . LYS A 1 100 ? -18.239 5.171 21.871 1.00 54.84 100 LYS A C 1
ATOM 801 O O . LYS A 1 100 ? -17.865 5.204 23.036 1.00 54.84 100 LYS A O 1
ATOM 806 N N . ASN A 1 101 ? -18.798 6.199 21.222 1.00 52.53 101 ASN A N 1
ATOM 807 C CA . ASN A 1 101 ? -19.219 7.509 21.760 1.00 52.53 101 ASN A CA 1
ATOM 808 C C . ASN A 1 101 ? -18.074 8.529 21.985 1.00 52.53 101 ASN A C 1
ATOM 810 O O . ASN A 1 101 ? -17.012 8.179 22.466 1.00 52.53 101 ASN A O 1
ATOM 814 N N . GLN A 1 102 ? -18.221 9.822 21.666 1.00 50.75 102 GLN A N 1
ATOM 815 C CA . GLN A 1 102 ? -19.356 10.684 22.020 1.00 50.75 102 GLN A CA 1
ATOM 816 C C . GLN A 1 102 ? -19.368 11.986 21.176 1.00 50.75 102 GLN A C 1
ATOM 818 O O . GLN A 1 102 ? -18.297 12.502 20.867 1.00 50.75 102 GLN A O 1
ATOM 823 N N . PRO A 1 103 ? -20.541 12.545 20.819 1.00 62.81 103 PRO A N 1
ATOM 824 C CA . PRO A 1 103 ? -20.660 13.939 20.396 1.00 62.81 103 PRO A CA 1
ATOM 825 C C . PRO A 1 103 ? -20.542 14.856 21.623 1.00 62.81 103 PRO A C 1
ATOM 827 O O . PRO A 1 103 ? -21.230 14.631 22.621 1.00 62.81 103 PRO A O 1
ATOM 830 N N . GLU A 1 104 ? -19.699 15.883 21.553 1.00 49.56 104 GLU A N 1
ATOM 831 C CA . GLU A 1 104 ? -19.750 17.016 22.480 1.00 49.56 104 GLU A CA 1
ATOM 832 C C . GLU A 1 104 ? -20.469 18.190 21.803 1.00 49.56 104 GLU A C 1
ATOM 834 O O . GLU A 1 104 ? -20.179 18.548 20.661 1.00 49.56 104 GLU A O 1
ATOM 839 N N . THR A 1 105 ? -21.501 18.661 22.502 1.00 48.22 105 THR A N 1
ATOM 840 C CA . THR A 1 105 ? -22.437 19.735 22.148 1.00 48.22 105 THR A CA 1
ATOM 841 C C . THR A 1 105 ? -21.778 21.104 22.225 1.00 48.22 105 THR A C 1
ATOM 843 O O . THR A 1 105 ? -20.999 21.310 23.182 1.00 48.22 105 THR A O 1
#

pLDDT: mean 70.95, std 17.15, range [42.06, 91.81]

InterPro domains:
  IPR005651 Trm112-like [MF_01187] (36-89)
  IPR005651 Trm112-like [PF03966] (37-76)